Protein AF-A0A3R6CNV2-F1 (afdb_monomer)

Secondary structure (DSSP, 8-state):
--GGG-HHHHHHHHHHHHHTT--EEEEETTTTTTHHHHHHHHHHTTS-GGG-EEEEE----B-TTS-B--

pLDDT: mean 90.67, std 12.4, range [41.47, 98.5]

Solvent-accessible surface area (backbone atoms only — not comparable to full-atom values): 4246 Å² total; per-residue (Å²): 134,80,57,86,81,39,62,64,63,38,25,53,51,50,50,57,42,44,75,72,66,53,39,78,47,77,49,29,52,62,41,72,76,35,48,52,50,52,32,51,54,62,48,45,74,86,49,67,74,86,69,48,48,79,47,78,45,78,76,55,44,67,47,99,89,68,52,74,75,84

Foldseek 3Di:
DPCLPDLVVLLVVVVVCVVVVDAEAEEECPPNNCSNVVSVVVNCVPPDPVSHDYHYDYDWDADPVGDTDD

Structure (mmCIF, N/CA/C/O backbone):
data_AF-A0A3R6CNV2-F1
#
_entry.id   AF-A0A3R6CNV2-F1
#
loop_
_atom_site.group_PDB
_atom_site.id
_atom_site.type_symbol
_atom_site.label_atom_id
_atom_site.label_alt_id
_atom_site.label_comp_id
_atom_site.label_asym_id
_atom_site.label_entity_id
_atom_site.label_seq_id
_atom_site.pdbx_PDB_ins_code
_atom_site.Cartn_x
_atom_site.Cartn_y
_atom_site.Cartn_z
_atom_site.occupancy
_atom_site.B_iso_or_equiv
_atom_site.auth_seq_id
_atom_site.auth_comp_id
_atom_site.auth_asym_id
_atom_site.auth_atom_id
_atom_site.pdbx_PDB_model_num
ATOM 1 N N . MET A 1 1 ? -3.161 -2.819 -13.304 1.00 41.47 1 MET A N 1
ATOM 2 C CA . MET A 1 1 ? -3.215 -2.221 -11.951 1.00 41.47 1 MET A CA 1
ATOM 3 C C . MET A 1 1 ? -2.526 -0.866 -12.025 1.00 41.47 1 MET A C 1
ATOM 5 O O . MET A 1 1 ? -1.339 -0.812 -12.301 1.00 41.47 1 MET A O 1
ATOM 9 N N . ARG A 1 2 ? -3.297 0.223 -11.942 1.00 46.81 2 ARG A N 1
ATOM 10 C CA . ARG A 1 2 ? -2.912 1.596 -12.334 1.00 46.81 2 ARG A CA 1
ATOM 11 C C . ARG A 1 2 ? -2.323 2.417 -11.169 1.00 46.81 2 ARG A C 1
ATOM 13 O O . ARG A 1 2 ? -2.400 3.634 -11.193 1.00 46.81 2 ARG A O 1
ATOM 20 N N . LEU A 1 3 ? -1.770 1.753 -10.150 1.00 48.88 3 LEU A N 1
ATOM 21 C CA . LEU A 1 3 ? -1.296 2.400 -8.914 1.00 48.88 3 LEU A CA 1
ATOM 22 C C . LEU A 1 3 ? -0.012 3.222 -9.099 1.00 48.88 3 LEU A C 1
ATOM 24 O O . LEU A 1 3 ? 0.284 4.070 -8.272 1.00 48.88 3 LEU A O 1
ATOM 28 N N . ALA A 1 4 ? 0.745 2.999 -10.178 1.00 51.12 4 ALA A N 1
ATOM 29 C CA . ALA A 1 4 ? 2.012 3.697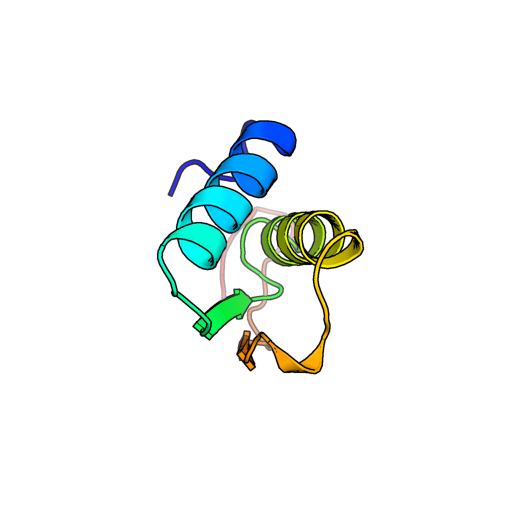 -10.399 1.00 51.12 4 ALA A CA 1
ATOM 30 C C . ALA A 1 4 ? 1.858 5.162 -10.862 1.00 51.12 4 ALA A C 1
ATOM 32 O O . ALA A 1 4 ? 2.845 5.887 -10.857 1.00 51.12 4 ALA A O 1
ATOM 33 N N . ALA A 1 5 ? 0.665 5.600 -11.291 1.00 59.53 5 ALA A N 1
ATOM 34 C CA . ALA A 1 5 ? 0.497 6.914 -11.924 1.00 59.53 5 ALA A CA 1
ATOM 35 C C . ALA A 1 5 ? 0.165 8.058 -10.946 1.00 59.53 5 ALA A C 1
ATOM 37 O O . ALA A 1 5 ? 0.309 9.216 -11.323 1.00 59.53 5 ALA A O 1
ATOM 38 N N . ASP A 1 6 ? -0.256 7.757 -9.713 1.00 83.06 6 ASP A N 1
ATOM 39 C CA . ASP A 1 6 ? -0.576 8.769 -8.702 1.00 83.06 6 ASP A CA 1
ATOM 40 C C . ASP A 1 6 ? -0.454 8.172 -7.289 1.00 83.06 6 ASP A C 1
ATOM 42 O O . ASP A 1 6 ? -1.255 7.331 -6.870 1.00 83.06 6 ASP A O 1
ATOM 46 N N . GLN A 1 7 ? 0.580 8.602 -6.562 1.00 89.00 7 GLN A N 1
ATOM 47 C CA . GLN A 1 7 ? 0.858 8.157 -5.198 1.00 89.00 7 GLN A CA 1
ATOM 48 C C . GLN A 1 7 ? -0.292 8.493 -4.239 1.00 89.00 7 GLN A C 1
ATOM 50 O O . GLN A 1 7 ? -0.618 7.663 -3.389 1.00 89.00 7 GLN A O 1
ATOM 55 N N . GLN A 1 8 ? -0.915 9.669 -4.377 1.00 93.25 8 GLN A N 1
ATOM 56 C CA . GLN A 1 8 ? -1.999 10.090 -3.488 1.00 93.25 8 GLN A CA 1
ATOM 57 C C . GLN A 1 8 ? -3.241 9.236 -3.730 1.00 93.25 8 GLN A C 1
ATOM 59 O O . GLN A 1 8 ? -3.790 8.680 -2.783 1.00 93.25 8 GLN A O 1
ATOM 64 N N . ALA A 1 9 ? -3.609 9.016 -4.995 1.00 94.00 9 ALA A N 1
ATOM 65 C CA . ALA A 1 9 ? -4.718 8.126 -5.332 1.00 94.00 9 ALA A CA 1
ATOM 66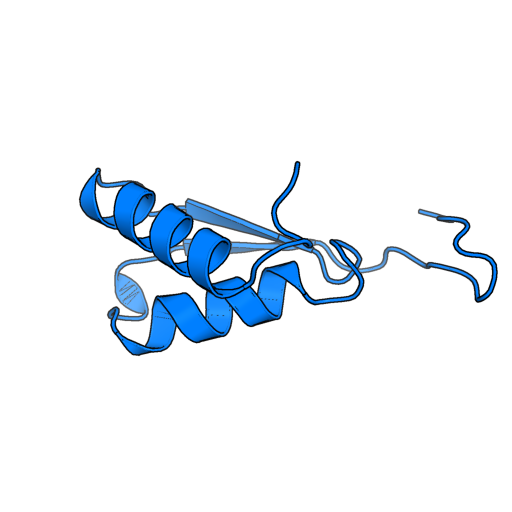 C C . ALA A 1 9 ? -4.504 6.696 -4.796 1.00 94.00 9 ALA A C 1
ATOM 68 O O . ALA A 1 9 ? -5.455 6.027 -4.384 1.00 94.00 9 ALA A O 1
ATOM 69 N N . GLY A 1 10 ? -3.256 6.214 -4.774 1.00 94.56 10 GLY A N 1
ATOM 70 C CA . GLY A 1 10 ? -2.902 4.934 -4.160 1.00 94.56 10 GLY A CA 1
ATOM 71 C C . GLY A 1 10 ? -3.107 4.914 -2.641 1.00 94.56 10 GLY A C 1
ATOM 72 O O . GLY A 1 10 ? -3.679 3.956 -2.121 1.00 94.56 10 GLY A O 1
ATOM 73 N N . VAL A 1 11 ? -2.692 5.973 -1.938 1.00 96.62 11 VAL A N 1
ATOM 74 C CA . VAL A 1 11 ? -2.927 6.129 -0.491 1.00 96.62 11 VAL A CA 1
ATOM 75 C C . VAL A 1 11 ? -4.424 6.166 -0.186 1.00 96.62 11 VAL A C 1
ATOM 77 O O . VAL A 1 11 ? -4.883 5.404 0.666 1.00 96.62 11 VAL A O 1
ATOM 80 N N . ASP A 1 12 ? -5.186 6.967 -0.931 1.00 96.62 12 ASP A N 1
ATOM 81 C CA . ASP A 1 12 ? -6.635 7.110 -0.757 1.00 96.62 12 ASP A CA 1
ATOM 82 C C . ASP A 1 12 ? -7.357 5.775 -0.991 1.00 96.62 12 ASP A C 1
ATOM 84 O O . ASP A 1 12 ? -8.264 5.402 -0.247 1.00 96.62 12 ASP A O 1
ATOM 88 N N . THR A 1 13 ? -6.903 5.000 -1.981 1.00 96.88 13 THR A N 1
ATOM 89 C CA . THR A 1 13 ? -7.425 3.653 -2.253 1.00 96.88 13 THR A CA 1
ATOM 90 C C . THR A 1 13 ? -7.173 2.702 -1.080 1.00 96.88 13 THR A C 1
ATOM 92 O O . THR A 1 13 ? -8.068 1.947 -0.698 1.00 96.88 13 THR A O 1
ATOM 95 N N . ILE A 1 14 ? -5.971 2.725 -0.492 1.00 97.06 14 ILE A N 1
ATOM 96 C CA . ILE A 1 14 ? -5.657 1.899 0.683 1.00 97.06 14 ILE A CA 1
ATOM 97 C C . ILE A 1 14 ? -6.513 2.329 1.873 1.00 97.06 14 ILE A C 1
ATOM 99 O O . ILE A 1 14 ? -7.067 1.470 2.551 1.00 97.06 14 ILE A O 1
ATOM 103 N N . HIS A 1 15 ? -6.666 3.632 2.119 1.00 97.62 15 HIS A N 1
ATOM 104 C CA . HIS A 1 15 ? -7.524 4.134 3.195 1.00 97.62 15 HIS A CA 1
ATOM 105 C C . HIS A 1 15 ? -8.968 3.676 3.028 1.00 97.62 15 HIS A C 1
ATOM 107 O O . HIS A 1 15 ? -9.502 3.090 3.963 1.00 97.62 15 HIS A O 1
ATOM 113 N N . ALA A 1 16 ? -9.544 3.819 1.833 1.00 98.19 16 ALA A N 1
ATOM 114 C CA . ALA A 1 16 ? -10.896 3.345 1.552 1.00 98.19 16 ALA A CA 1
ATOM 115 C C . ALA A 1 16 ? -11.056 1.836 1.814 1.00 98.19 16 ALA A C 1
ATOM 117 O O . ALA A 1 16 ? -12.069 1.407 2.365 1.00 98.19 16 ALA A O 1
ATOM 118 N N . ALA A 1 17 ? -10.053 1.022 1.464 1.00 98.06 17 ALA A N 1
ATOM 119 C CA . ALA A 1 17 ? -10.073 -0.413 1.745 1.00 98.06 17 ALA A CA 1
ATOM 120 C C . ALA A 1 17 ? -10.018 -0.714 3.255 1.00 98.06 17 ALA A C 1
ATOM 122 O O . ALA A 1 17 ? -10.800 -1.529 3.744 1.00 98.06 17 ALA A O 1
ATOM 123 N N . LEU A 1 18 ? -9.124 -0.048 3.994 1.00 97.44 18 LEU A N 1
ATOM 124 C CA . LEU A 1 18 ? -9.001 -0.210 5.446 1.00 97.44 18 LEU A CA 1
ATOM 125 C C . LEU A 1 18 ? -10.270 0.253 6.179 1.00 97.44 18 LEU A C 1
ATOM 127 O O . LEU A 1 18 ? -10.730 -0.421 7.097 1.00 97.44 18 LEU A O 1
ATOM 131 N N . ASP A 1 19 ? -10.872 1.359 5.740 1.00 97.69 19 ASP A N 1
ATOM 132 C CA . ASP A 1 19 ? -12.123 1.887 6.295 1.00 97.69 19 ASP A CA 1
ATOM 133 C C . ASP A 1 19 ? -13.311 0.948 6.021 1.00 97.69 19 ASP A C 1
ATOM 135 O O . ASP A 1 19 ? -14.234 0.858 6.828 1.00 97.69 19 ASP A O 1
ATOM 139 N N . ALA A 1 20 ? -13.258 0.183 4.926 1.00 98.38 20 ALA A N 1
ATOM 140 C CA . ALA A 1 20 ? -14.208 -0.884 4.614 1.00 98.38 20 ALA A CA 1
ATOM 141 C C . ALA A 1 20 ? -13.930 -2.209 5.362 1.00 98.38 20 ALA A C 1
ATOM 143 O O . ALA A 1 20 ? -14.626 -3.199 5.132 1.00 98.38 20 ALA A O 1
ATOM 144 N N . GLY A 1 21 ? -12.929 -2.252 6.248 1.00 97.81 21 GLY A N 1
ATOM 145 C CA . GLY A 1 21 ? -12.604 -3.417 7.076 1.00 97.81 21 GLY A CA 1
ATOM 146 C C . GLY A 1 21 ? -11.621 -4.412 6.451 1.00 97.81 21 GLY A C 1
ATOM 147 O O . GLY A 1 21 ? -11.386 -5.475 7.029 1.00 97.81 21 GLY A O 1
ATOM 148 N N . VAL A 1 22 ? -11.017 -4.100 5.298 1.00 98.31 22 VAL A N 1
ATOM 149 C CA . VAL A 1 22 ? -9.890 -4.888 4.774 1.00 98.31 22 VAL A CA 1
ATOM 150 C C . VAL A 1 22 ? -8.698 -4.715 5.710 1.00 98.31 22 VAL A C 1
ATOM 152 O O . VAL A 1 22 ? -8.377 -3.603 6.106 1.00 98.31 22 VAL A O 1
ATOM 155 N N . ASN A 1 23 ? -7.999 -5.801 6.033 1.00 97.75 23 ASN A N 1
ATOM 156 C CA . ASN A 1 23 ? -6.801 -5.750 6.876 1.00 97.75 23 ASN A CA 1
ATOM 157 C C . ASN A 1 23 ? -5.596 -6.502 6.292 1.00 97.75 23 ASN A C 1
ATOM 159 O O . ASN A 1 23 ? -4.526 -6.484 6.891 1.00 97.75 23 ASN A O 1
ATOM 163 N N . PHE A 1 24 ? -5.732 -7.144 5.130 1.00 98.44 24 PHE A N 1
ATOM 164 C CA . PHE A 1 24 ? -4.654 -7.883 4.474 1.00 98.44 24 PHE A CA 1
ATOM 165 C C . PHE A 1 24 ? -4.116 -7.101 3.272 1.00 98.44 24 PHE A C 1
ATOM 167 O O . PHE A 1 24 ? -4.791 -6.967 2.251 1.00 98.44 24 PHE A O 1
ATOM 174 N N . LEU A 1 25 ? -2.887 -6.598 3.386 1.00 97.94 25 LEU A N 1
ATOM 175 C CA . LEU A 1 25 ? -2.187 -5.864 2.333 1.00 97.94 25 LEU A CA 1
ATOM 176 C C . LEU A 1 25 ? -1.090 -6.745 1.731 1.00 97.94 25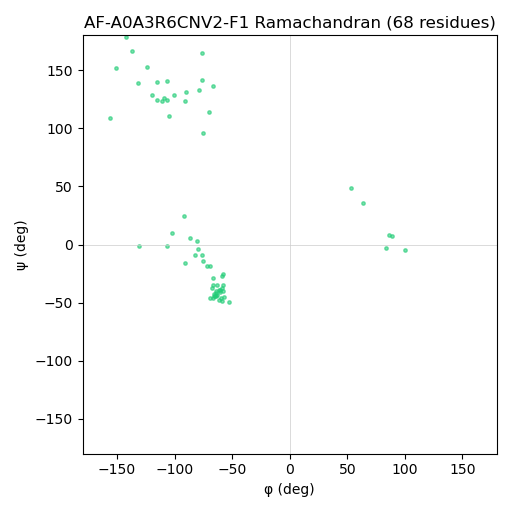 LEU A C 1
ATOM 178 O O . LEU A 1 25 ? -0.206 -7.230 2.434 1.00 97.94 25 LEU A O 1
ATOM 182 N N . ASN A 1 26 ? -1.125 -6.940 0.416 1.00 97.50 26 ASN A N 1
ATOM 183 C CA . ASN A 1 26 ? -0.182 -7.797 -0.297 1.00 97.50 26 ASN A CA 1
ATOM 184 C C . ASN A 1 26 ? 0.610 -6.997 -1.337 1.00 97.50 26 ASN A C 1
ATOM 186 O O . ASN A 1 26 ? 0.019 -6.331 -2.183 1.00 97.50 26 ASN A O 1
ATOM 190 N N . THR A 1 27 ? 1.938 -7.108 -1.307 1.00 96.81 27 THR A N 1
ATOM 191 C CA . THR A 1 27 ? 2.859 -6.332 -2.156 1.00 96.81 27 THR A CA 1
ATOM 192 C C . THR A 1 27 ? 4.056 -7.169 -2.628 1.00 96.81 27 THR A C 1
ATOM 194 O O . THR A 1 27 ? 4.154 -8.361 -2.318 1.00 96.81 27 THR A O 1
ATOM 197 N N . ALA A 1 28 ? 4.936 -6.574 -3.431 1.00 94.38 28 ALA A N 1
ATOM 198 C CA . ALA A 1 28 ? 6.222 -7.135 -3.831 1.00 94.38 28 ALA A CA 1
ATOM 199 C C . ALA A 1 28 ? 7.238 -6.015 -4.103 1.00 94.38 28 ALA A C 1
ATOM 201 O O . ALA A 1 28 ? 6.836 -4.937 -4.550 1.00 94.38 28 ALA A O 1
ATOM 202 N N . ASP A 1 29 ? 8.525 -6.292 -3.908 1.00 91.00 29 ASP A N 1
ATOM 203 C CA . ASP A 1 29 ? 9.635 -5.380 -4.238 1.00 91.00 29 ASP A CA 1
ATOM 204 C C . ASP A 1 29 ? 9.651 -5.010 -5.736 1.00 91.00 29 ASP A C 1
ATOM 206 O O . ASP A 1 29 ? 9.847 -3.857 -6.117 1.00 91.00 29 ASP A O 1
ATOM 210 N N . PHE A 1 30 ? 9.322 -5.958 -6.613 1.00 89.94 30 PHE A N 1
ATOM 211 C CA . PHE A 1 30 ? 9.235 -5.738 -8.057 1.00 89.94 30 PHE A CA 1
ATOM 212 C C . PHE A 1 30 ? 7.927 -5.063 -8.520 1.00 89.94 30 PHE A C 1
ATOM 214 O O . PHE A 1 30 ? 7.793 -4.728 -9.700 1.00 89.94 30 PHE A O 1
ATOM 221 N N . TYR A 1 31 ? 6.949 -4.802 -7.637 1.00 90.44 31 TYR A N 1
ATOM 222 C CA . TYR A 1 31 ? 5.726 -4.077 -8.014 1.00 90.44 31 TYR A CA 1
ATOM 223 C C . TYR A 1 31 ? 5.995 -2.583 -8.177 1.00 90.44 31 TYR A C 1
ATOM 225 O O . TYR A 1 31 ? 5.976 -1.803 -7.222 1.00 90.44 31 TYR A O 1
ATOM 233 N N . GLY A 1 32 ? 6.225 -2.191 -9.432 1.00 88.06 32 GLY A N 1
ATOM 234 C CA . GLY A 1 32 ? 6.597 -0.823 -9.770 1.00 88.06 32 GLY A CA 1
ATOM 235 C C . GLY A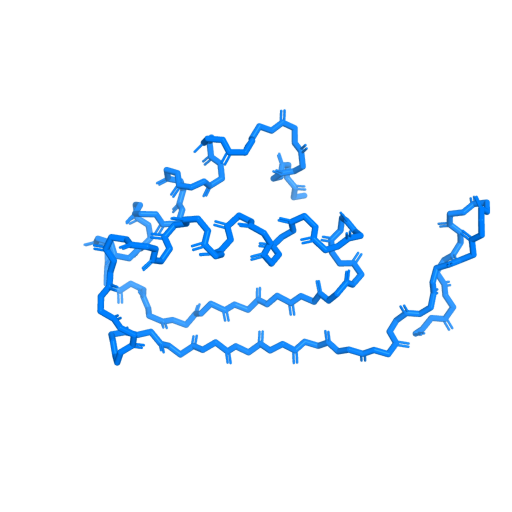 1 32 ? 7.943 -0.438 -9.161 1.00 88.06 32 GLY A C 1
ATOM 236 O O . GLY A 1 32 ? 8.084 0.698 -8.735 1.00 88.06 32 GLY A O 1
ATOM 237 N N . HIS A 1 33 ? 8.899 -1.370 -9.078 1.00 87.81 33 HIS A N 1
ATOM 238 C CA . HIS A 1 33 ? 10.233 -1.126 -8.505 1.00 87.81 33 HIS A CA 1
ATOM 239 C C . HIS A 1 33 ? 10.174 -0.527 -7.081 1.00 87.81 33 HIS A C 1
ATOM 241 O O . HIS A 1 33 ? 10.792 0.497 -6.799 1.00 87.81 33 HIS A O 1
ATOM 247 N N . GLY A 1 34 ? 9.365 -1.117 -6.197 1.00 89.81 34 GLY A N 1
ATOM 248 C CA . GLY A 1 34 ? 9.194 -0.677 -4.807 1.00 89.81 34 GLY A CA 1
ATOM 249 C C . GLY A 1 34 ? 8.183 0.458 -4.596 1.00 89.81 34 GLY A C 1
ATOM 250 O O . GLY A 1 34 ? 7.897 0.832 -3.453 1.00 89.81 34 GLY A O 1
ATOM 251 N N . ILE A 1 35 ? 7.577 1.000 -5.661 1.00 92.12 35 ILE A N 1
ATOM 252 C CA . ILE A 1 35 ? 6.550 2.052 -5.539 1.00 92.12 35 ILE A CA 1
ATOM 253 C C . ILE A 1 35 ? 5.342 1.553 -4.737 1.00 92.12 35 ILE A C 1
ATOM 255 O O . ILE A 1 35 ? 4.835 2.279 -3.883 1.00 92.12 35 ILE A O 1
ATOM 259 N N . SER A 1 36 ? 4.907 0.306 -4.953 1.00 94.88 36 SER A N 1
ATOM 260 C CA . SER A 1 36 ? 3.793 -0.292 -4.200 1.00 94.88 36 SER A CA 1
ATOM 261 C C . SER A 1 36 ? 4.048 -0.280 -2.685 1.00 94.88 36 SER A C 1
ATOM 263 O O . SER A 1 36 ? 3.191 0.131 -1.904 1.00 94.88 36 SER A O 1
ATOM 265 N N . GLU A 1 37 ? 5.253 -0.666 -2.261 1.00 95.94 37 GLU A N 1
ATOM 266 C CA . GLU A 1 37 ? 5.652 -0.674 -0.849 1.00 95.94 37 GLU A CA 1
ATOM 267 C C . GLU A 1 37 ? 5.748 0.743 -0.276 1.00 95.94 37 GLU A C 1
ATOM 269 O O . GLU A 1 37 ? 5.328 0.988 0.855 1.00 95.94 37 GLU A O 1
ATOM 274 N N . THR A 1 38 ? 6.231 1.696 -1.077 1.00 95.75 38 THR A N 1
ATOM 275 C CA . THR A 1 38 ? 6.286 3.113 -0.696 1.00 95.75 38 THR A CA 1
ATOM 276 C C . THR A 1 38 ? 4.888 3.697 -0.481 1.00 95.75 38 THR A C 1
ATOM 278 O O . THR A 1 38 ? 4.669 4.394 0.507 1.00 95.75 38 THR A O 1
ATOM 281 N N . ILE A 1 39 ? 3.914 3.376 -1.336 1.00 96.62 39 ILE A N 1
ATOM 282 C CA . ILE A 1 39 ? 2.523 3.819 -1.155 1.00 96.62 39 ILE A CA 1
ATOM 283 C C . ILE A 1 39 ? 1.926 3.222 0.129 1.00 96.62 39 ILE A C 1
ATOM 285 O O . ILE A 1 39 ? 1.317 3.946 0.917 1.00 96.62 39 ILE A O 1
ATOM 289 N N . ILE A 1 40 ? 2.145 1.925 0.386 1.00 97.06 40 ILE A N 1
ATOM 290 C CA . ILE A 1 40 ? 1.697 1.268 1.626 1.00 97.06 40 ILE A CA 1
ATOM 291 C C . ILE A 1 40 ? 2.323 1.941 2.853 1.00 97.06 40 ILE A C 1
ATOM 293 O O . ILE A 1 40 ? 1.609 2.252 3.804 1.00 97.06 40 ILE A O 1
ATOM 297 N N . LYS A 1 41 ? 3.633 2.217 2.831 1.00 96.88 41 LYS A N 1
ATOM 298 C CA . LYS A 1 41 ? 4.326 2.946 3.904 1.00 96.88 41 LYS A CA 1
ATOM 299 C C . LYS A 1 41 ? 3.631 4.271 4.209 1.00 96.88 41 LYS A C 1
ATOM 301 O O . LYS A 1 41 ? 3.390 4.566 5.375 1.00 96.88 41 LYS A O 1
ATOM 306 N N . GLU A 1 42 ? 3.336 5.069 3.187 1.00 97.56 42 GLU A N 1
ATOM 307 C CA . GLU A 1 42 ? 2.694 6.371 3.376 1.00 97.56 42 GLU A CA 1
ATOM 308 C C . GLU A 1 42 ? 1.267 6.231 3.920 1.00 97.56 42 GLU A C 1
ATOM 310 O O . GLU A 1 42 ? 0.914 6.920 4.877 1.00 97.56 42 GLU A O 1
ATOM 315 N N . ALA A 1 43 ? 0.482 5.279 3.407 1.00 97.12 43 ALA A N 1
ATOM 316 C CA . ALA A 1 43 ? -0.877 5.029 3.881 1.00 97.12 43 ALA A CA 1
ATOM 317 C C . ALA A 1 43 ? -0.935 4.577 5.351 1.00 97.12 43 ALA A C 1
ATOM 319 O O . ALA A 1 43 ? -1.871 4.939 6.067 1.00 97.12 43 ALA A O 1
ATOM 320 N N . LEU A 1 44 ? 0.059 3.812 5.814 1.00 97.44 44 LEU A N 1
ATOM 321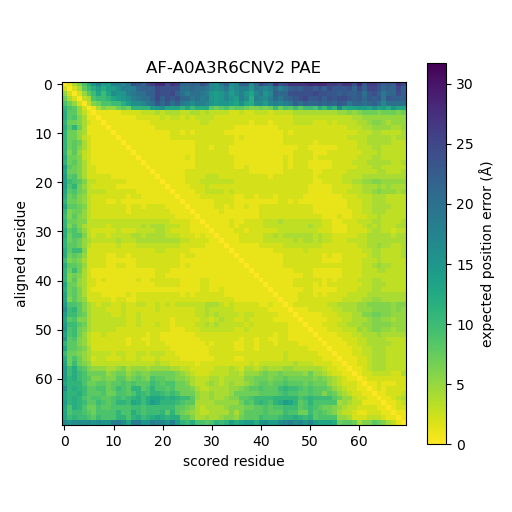 C CA . LEU A 1 44 ? 0.099 3.274 7.176 1.00 97.44 44 LEU A CA 1
ATOM 322 C C . LEU A 1 44 ? 0.618 4.259 8.231 1.00 97.44 44 LEU A C 1
ATOM 324 O O . LEU A 1 44 ? 0.467 3.981 9.417 1.00 97.44 44 LEU A O 1
ATOM 328 N N . LYS A 1 45 ? 1.163 5.427 7.855 1.00 97.50 45 LYS A N 1
ATOM 329 C CA . LYS A 1 45 ? 1.596 6.452 8.831 1.00 97.50 45 LYS A CA 1
ATOM 330 C C . LYS A 1 45 ? 0.466 6.940 9.743 1.00 97.50 45 LYS A C 1
ATOM 332 O O . LYS A 1 45 ? 0.739 7.384 10.853 1.00 97.50 45 LYS A O 1
ATOM 337 N N . SER A 1 46 ? -0.782 6.876 9.278 1.00 95.69 46 SER A N 1
ATOM 338 C CA . SER A 1 46 ? -1.980 7.285 10.023 1.00 95.69 46 SER A CA 1
ATOM 339 C C . SER A 1 46 ? -2.782 6.112 10.603 1.00 95.69 46 SER A C 1
ATOM 341 O O . SER A 1 46 ? -3.901 6.311 11.074 1.00 95.69 46 SER A O 1
ATOM 343 N N . ARG A 1 47 ? -2.251 4.884 10.563 1.00 95.62 47 ARG A N 1
ATOM 344 C CA . ARG A 1 47 ? -2.939 3.657 10.997 1.00 95.62 47 ARG A CA 1
ATOM 345 C C . ARG A 1 47 ? -2.108 2.946 12.064 1.00 95.62 47 ARG A C 1
ATOM 347 O O . ARG A 1 47 ? -0.885 3.080 12.088 1.00 95.62 47 ARG A O 1
ATOM 354 N N . ARG A 1 48 ? -2.745 2.181 12.954 1.00 96.44 48 ARG A N 1
ATOM 355 C CA . ARG A 1 48 ? -1.994 1.371 13.923 1.00 96.44 48 ARG A CA 1
ATOM 356 C C . ARG A 1 48 ? -1.423 0.144 13.219 1.00 96.44 48 ARG A C 1
ATOM 358 O O . ARG A 1 48 ? -2.064 -0.434 12.343 1.00 96.44 48 ARG A O 1
ATOM 365 N N . ARG A 1 49 ? -0.201 -0.256 13.575 1.00 95.38 49 ARG A N 1
ATOM 366 C CA . ARG A 1 49 ? 0.503 -1.337 12.868 1.00 95.38 49 ARG A CA 1
ATOM 367 C C . ARG A 1 49 ? -0.191 -2.683 13.067 1.00 95.38 49 ARG A C 1
ATOM 369 O O . ARG A 1 49 ? -0.181 -3.499 12.151 1.00 95.38 49 ARG A O 1
ATOM 376 N N . GLU A 1 50 ? -0.764 -2.911 14.239 1.00 97.12 50 GLU A N 1
ATOM 377 C CA . GLU A 1 50 ? -1.483 -4.124 14.623 1.00 97.12 50 GLU A CA 1
ATOM 378 C C . GLU A 1 50 ? -2.819 -4.313 13.891 1.00 97.12 50 GLU A C 1
ATOM 380 O O . GLU A 1 50 ? -3.302 -5.439 13.817 1.00 97.12 50 GLU A O 1
ATOM 385 N N . ASP A 1 51 ? -3.381 -3.255 13.293 1.00 95.94 51 ASP A N 1
ATOM 386 C CA . ASP A 1 51 ? -4.648 -3.333 12.552 1.00 95.94 51 ASP A CA 1
ATOM 387 C C . ASP A 1 51 ? -4.480 -3.977 11.158 1.00 95.94 51 ASP A C 1
ATOM 389 O O . ASP A 1 51 ? -5.471 -4.239 10.477 1.00 95.94 51 ASP A O 1
ATOM 393 N N . VAL A 1 52 ? -3.240 -4.221 10.705 1.00 98.19 52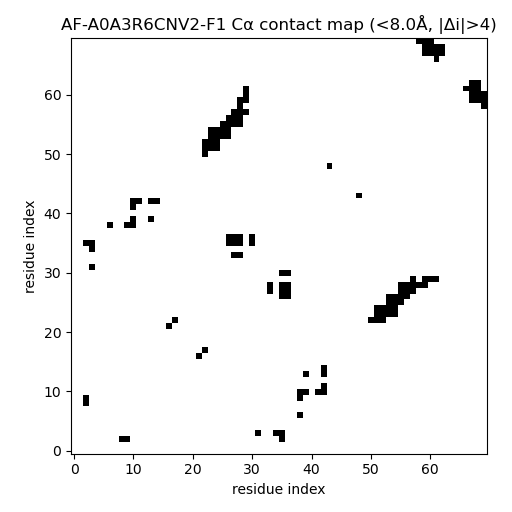 VAL A N 1
ATOM 394 C CA . VAL A 1 52 ? -2.944 -4.698 9.345 1.00 98.19 52 VAL A CA 1
ATOM 395 C C . VAL A 1 52 ? -1.985 -5.890 9.314 1.00 98.19 52 VAL A C 1
ATOM 397 O O . VAL A 1 52 ? -0.951 -5.934 9.986 1.00 98.19 52 VAL A O 1
ATOM 400 N N . PHE A 1 53 ? -2.274 -6.849 8.442 1.00 98.50 53 PHE A N 1
ATOM 401 C CA . PHE A 1 53 ? -1.370 -7.919 8.053 1.00 98.50 53 PHE A CA 1
ATOM 402 C C . PHE A 1 53 ? -0.739 -7.589 6.700 1.00 98.50 53 PHE A C 1
ATOM 404 O O . PHE A 1 53 ? -1.443 -7.289 5.737 1.00 98.50 53 PHE A O 1
ATOM 411 N N . ILE A 1 54 ? 0.591 -7.659 6.615 1.00 97.94 54 ILE A N 1
ATOM 412 C CA . ILE A 1 54 ? 1.337 -7.331 5.395 1.00 97.94 54 ILE A CA 1
ATOM 413 C C . ILE A 1 54 ? 2.022 -8.594 4.883 1.00 97.94 54 ILE A C 1
ATOM 415 O O . ILE A 1 54 ? 2.802 -9.214 5.603 1.00 97.94 54 ILE A O 1
ATOM 419 N N . SER A 1 55 ? 1.746 -8.949 3.630 1.00 98.19 55 SER A N 1
ATOM 420 C CA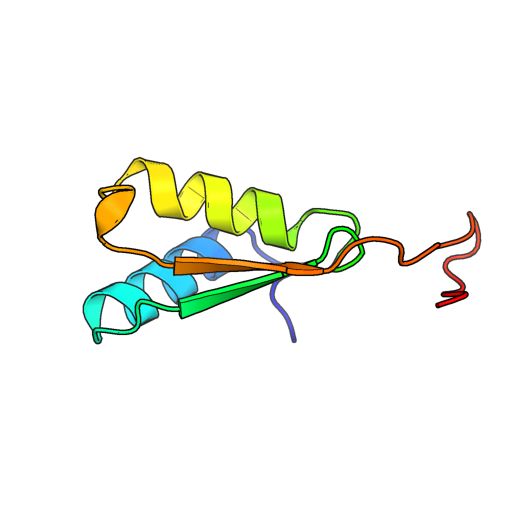 . SER A 1 55 ? 2.427 -10.015 2.899 1.00 98.19 55 SER A CA 1
ATOM 421 C C . SER A 1 55 ? 3.307 -9.411 1.808 1.00 98.19 55 SER A C 1
ATOM 423 O O . SER A 1 55 ? 2.836 -8.632 0.975 1.00 98.19 55 SER A O 1
ATOM 425 N N . VAL A 1 56 ? 4.589 -9.771 1.811 1.00 96.81 56 VAL A N 1
ATOM 426 C CA . VAL A 1 56 ? 5.571 -9.331 0.816 1.00 96.81 56 VAL A CA 1
ATOM 427 C C . VAL A 1 56 ? 6.070 -10.528 0.017 1.00 96.81 56 VAL A C 1
ATOM 429 O O . VAL A 1 56 ? 6.292 -11.610 0.560 1.00 96.81 56 VAL A O 1
ATOM 432 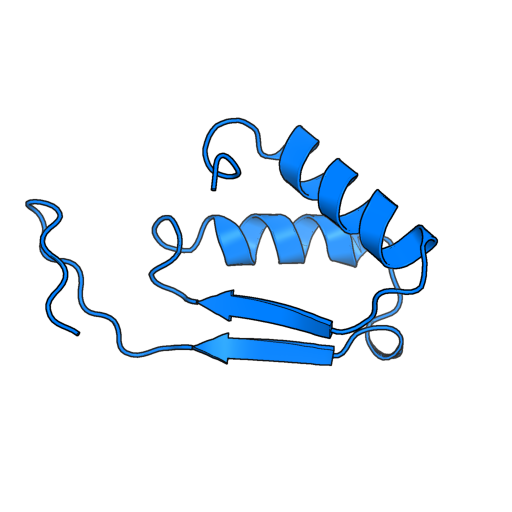N N . LYS A 1 57 ? 6.235 -10.323 -1.287 1.00 95.25 57 LYS A N 1
ATOM 433 C CA . LYS A 1 57 ? 6.975 -11.218 -2.179 1.00 95.25 57 LYS A CA 1
ATOM 434 C C . LYS A 1 57 ? 8.301 -10.550 -2.518 1.00 95.25 57 LYS A C 1
ATOM 436 O O . LYS A 1 57 ? 8.326 -9.342 -2.729 1.00 95.25 57 LYS A O 1
ATOM 441 N N . PHE A 1 58 ? 9.360 -11.339 -2.579 1.00 93.00 58 PHE A N 1
ATOM 442 C CA . PHE A 1 58 ? 10.701 -10.874 -2.909 1.00 93.00 58 PHE A CA 1
ATOM 443 C C . PHE A 1 58 ? 11.372 -11.851 -3.871 1.00 93.00 58 PHE A C 1
ATOM 445 O O . PHE A 1 58 ? 10.908 -12.983 -4.033 1.00 93.00 58 PHE A O 1
ATOM 452 N N . GLY A 1 59 ? 12.477 -11.411 -4.470 1.00 91.56 59 GLY A N 1
ATOM 453 C CA . GLY A 1 59 ? 13.321 -12.244 -5.331 1.00 91.56 59 GLY A CA 1
ATOM 454 C C . GLY A 1 59 ? 13.097 -12.038 -6.825 1.00 91.56 59 GLY A C 1
ATOM 455 O O . GLY A 1 59 ? 13.868 -12.575 -7.610 1.00 91.56 59 GLY A O 1
ATOM 456 N N . GLY A 1 60 ? 12.115 -11.216 -7.203 1.00 90.44 60 GLY A N 1
ATOM 457 C CA . GLY A 1 60 ? 11.864 -10.894 -8.598 1.00 90.44 60 GLY A CA 1
ATOM 458 C C . GLY A 1 60 ? 12.961 -10.017 -9.185 1.00 90.44 60 GLY A C 1
ATOM 459 O O . GLY A 1 60 ? 13.115 -8.858 -8.797 1.00 90.44 60 GLY A O 1
ATOM 460 N N . LEU A 1 61 ? 13.712 -10.556 -10.143 1.00 89.38 61 LEU A N 1
ATOM 461 C CA . LEU A 1 61 ? 14.807 -9.830 -10.782 1.00 89.38 61 LEU A CA 1
ATOM 462 C C . LEU A 1 61 ? 14.313 -9.079 -12.030 1.00 89.38 61 LEU A C 1
ATOM 464 O O . LEU A 1 61 ? 13.784 -9.686 -12.966 1.00 89.38 61 LEU A O 1
ATOM 468 N N . ILE A 1 62 ? 14.526 -7.760 -12.062 1.00 85.56 62 ILE A N 1
ATOM 469 C CA . ILE A 1 62 ? 14.265 -6.902 -13.227 1.00 85.56 62 ILE A CA 1
ATOM 470 C C . ILE A 1 62 ? 15.602 -6.421 -13.793 1.00 85.56 62 ILE A C 1
ATOM 472 O O . ILE A 1 62 ? 16.411 -5.829 -13.078 1.00 85.56 62 ILE A O 1
ATOM 476 N N . SER A 1 63 ? 15.852 -6.679 -15.074 1.00 87.50 63 SER A N 1
ATOM 477 C CA . SER A 1 63 ? 17.039 -6.169 -15.766 1.00 87.50 63 SER A CA 1
ATOM 478 C C . SER A 1 63 ? 16.916 -4.685 -16.125 1.00 87.50 63 SER A C 1
ATOM 480 O O . SER A 1 63 ? 15.812 -4.141 -16.164 1.00 87.50 63 SER A O 1
ATOM 482 N N . PRO A 1 64 ? 18.034 -4.019 -16.468 1.00 86.06 64 PRO A N 1
ATOM 483 C CA . PRO A 1 64 ? 18.020 -2.607 -16.857 1.00 86.06 64 PRO A CA 1
ATOM 484 C C . PRO A 1 64 ? 17.118 -2.266 -18.057 1.00 86.06 64 PRO A C 1
ATOM 486 O O . PRO A 1 64 ? 16.665 -1.133 -18.170 1.00 86.06 64 PRO A O 1
ATOM 489 N N . ASP A 1 65 ? 16.846 -3.227 -18.945 1.00 90.62 65 ASP A N 1
ATOM 490 C CA . ASP A 1 65 ? 15.922 -3.096 -20.084 1.00 90.62 65 ASP A CA 1
ATOM 491 C C . ASP A 1 65 ? 14.454 -3.423 -19.727 1.00 90.62 65 ASP A C 1
ATOM 493 O O . ASP A 1 65 ? 13.587 -3.426 -20.599 1.00 90.62 65 ASP A O 1
ATOM 497 N N . GLY A 1 66 ? 14.155 -3.676 -18.448 1.00 82.88 66 GLY A N 1
ATOM 498 C CA . GLY A 1 66 ? 12.802 -3.888 -17.931 1.00 82.88 66 GLY A CA 1
ATOM 499 C C . GLY A 1 66 ? 12.287 -5.327 -18.019 1.00 82.88 66 GLY A C 1
ATOM 500 O O . GLY A 1 66 ? 11.10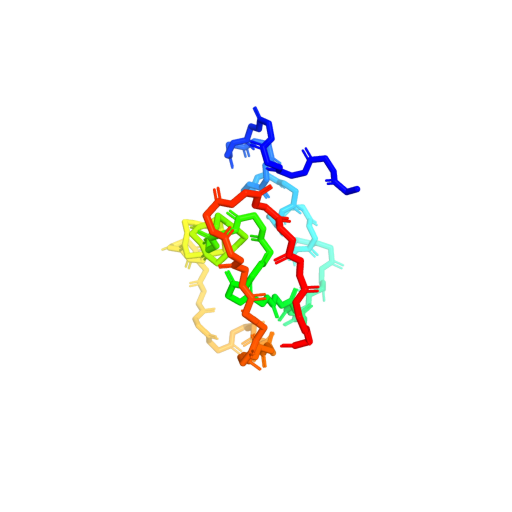9 -5.568 -17.748 1.00 82.88 66 GLY A O 1
ATOM 501 N N . LYS A 1 67 ? 13.127 -6.303 -18.385 1.00 88.75 67 LYS A N 1
ATOM 502 C CA . LYS A 1 67 ? 12.723 -7.713 -18.455 1.00 88.75 67 LYS A CA 1
ATOM 503 C C . LYS A 1 67 ? 12.696 -8.351 -17.062 1.00 88.75 67 LYS A C 1
ATOM 505 O O . LYS A 1 67 ? 13.642 -8.233 -16.289 1.00 88.75 67 LYS A O 1
ATOM 510 N N . PHE A 1 68 ? 11.610 -9.065 -16.767 1.00 85.62 68 PHE A N 1
ATOM 511 C CA . PHE A 1 68 ? 11.428 -9.828 -15.530 1.00 85.62 68 PHE A CA 1
ATOM 512 C C . PHE A 1 68 ? 11.951 -11.263 -15.692 1.00 85.62 68 PHE A C 1
ATOM 514 O O . PHE A 1 68 ? 11.610 -11.927 -16.674 1.00 85.62 68 PHE A O 1
ATOM 521 N N . TYR A 1 69 ? 12.763 -11.739 -14.747 1.00 85.75 69 TYR A N 1
ATOM 522 C CA . TYR A 1 69 ? 13.405 -13.063 -14.804 1.00 85.75 69 TYR A CA 1
ATOM 523 C C . TYR A 1 69 ? 12.813 -14.108 -13.851 1.00 85.75 69 TYR A C 1
ATOM 525 O O . TYR A 1 69 ? 13.229 -15.266 -13.913 1.00 85.75 69 TYR A O 1
ATOM 533 N N . GLY A 1 70 ? 11.813 -13.736 -13.049 1.00 77.31 70 GLY A N 1
ATOM 534 C CA . GLY A 1 70 ? 11.294 -14.571 -11.962 1.00 77.31 70 GLY A CA 1
ATOM 535 C C . GLY A 1 70 ? 11.722 -14.039 -10.613 1.00 77.31 70 GLY A C 1
ATOM 536 O O . GLY A 1 70 ? 12.888 -13.596 -10.513 1.00 77.31 70 GLY A O 1
#

Sequence (70 aa):
MRLAADQQAGVDTIHAALDAGVNFLNTADFYGHGISETIIKEALKSRRREDVFISVKFGGLISPDGKFYG

Radius of gyration: 13.07 Å; Cα contacts (8 Å, |Δi|>4): 71; chains: 1; bounding box: 32×25×35 Å

Mean predicted aligned error: 4.53 Å

Nearest PDB structures (foldseek):
  1pz0-assembly1_A  TM=9.153E-01  e=7.190E-03  Bacillus subtilis
  7utf-assembly1_A  TM=7.599E-01  e=5.154E-03  Rhizobium leguminosarum
  2bp1-assembly2_D  TM=7.920E-01  e=9.029E-02  Homo sapiens
  2oce-assembly1_A  TM=6.577E-01  e=6.656E-01  Pseudomonas aeruginosa PAO1
  6mmi-assembly1_B  TM=5.737E-01  e=5.100E-01  Rattus norvegicus